Protein AF-A0A972UJ55-F1 (afdb_monomer)

Mean predicted aligned error: 5.4 Å

Secondary structure (DSSP, 8-state):
-HHHHHHHHHHHHHHH---S--SS--HHHHHHHHHHTT----HHHHHHHHHHHHHTTPPPPTTTHHHHHHHTT-S----

pLDDT: mean 82.77, std 11.18, range [45.44, 93.25]

Radius of gyration: 11.69 Å; Cα contacts (8 Å, |Δi|>4): 75; chains: 1; bounding box: 26×30×31 Å

Solvent-accessible surface area (backbone atoms only — not comparable to full-atom values): 4706 Å² total; per-residue (Å²): 114,50,66,58,29,50,53,51,45,52,52,52,35,72,76,70,50,79,62,92,63,55,74,70,51,51,65,66,56,53,40,52,55,30,45,76,72,75,27,68,58,53,63,70,50,50,53,51,50,54,37,48,32,60,75,68,71,45,86,61,55,80,89,26,38,68,57,38,34,52,77,70,60,62,44,83,82,83,122

Structure (mmCIF, N/CA/C/O backbone):
data_AF-A0A972UJ55-F1
#
_entry.id   AF-A0A972UJ55-F1
#
loop_
_atom_site.group_PDB
_atom_site.id
_atom_site.type_symbol
_atom_site.label_atom_id
_atom_site.label_alt_id
_atom_site.label_comp_id
_atom_site.label_asym_id
_atom_site.label_entity_id
_atom_site.label_seq_id
_atom_site.pdbx_PDB_ins_code
_atom_site.Cartn_x
_atom_site.Cartn_y
_atom_site.Cartn_z
_atom_site.occupancy
_atom_site.B_iso_or_equiv
_atom_site.auth_seq_id
_atom_site.auth_comp_id
_atom_site.auth_asym_id
_atom_site.auth_atom_id
_atom_site.pdbx_PDB_model_num
ATOM 1 N N . MET A 1 1 ? -14.935 6.641 3.134 1.00 56.16 1 MET A N 1
ATOM 2 C CA . MET A 1 1 ? -14.218 6.668 4.422 1.00 56.16 1 MET A CA 1
ATOM 3 C C . MET A 1 1 ? -12.918 5.869 4.384 1.00 56.16 1 MET A C 1
ATOM 5 O O . MET A 1 1 ? -11.876 6.495 4.439 1.00 56.16 1 MET A O 1
ATOM 9 N N . SER A 1 2 ? -12.891 4.545 4.205 1.00 73.56 2 SER A N 1
ATOM 10 C CA . SER A 1 2 ? -11.618 3.806 4.362 1.00 73.56 2 SER A CA 1
ATOM 11 C C . SER A 1 2 ? -10.628 3.903 3.196 1.00 73.56 2 SER A C 1
ATOM 13 O O . SER A 1 2 ? -9.421 3.818 3.389 1.00 7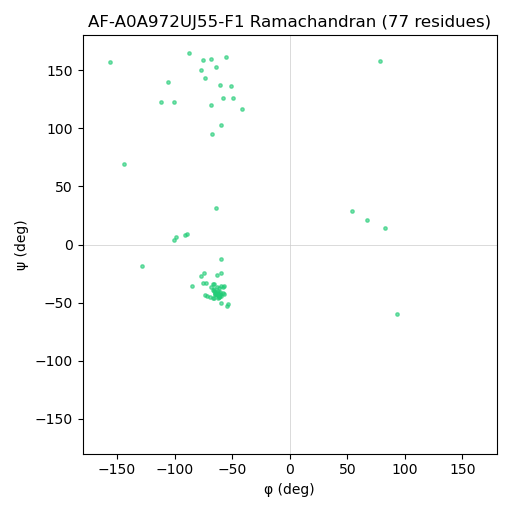3.56 2 SER A O 1
A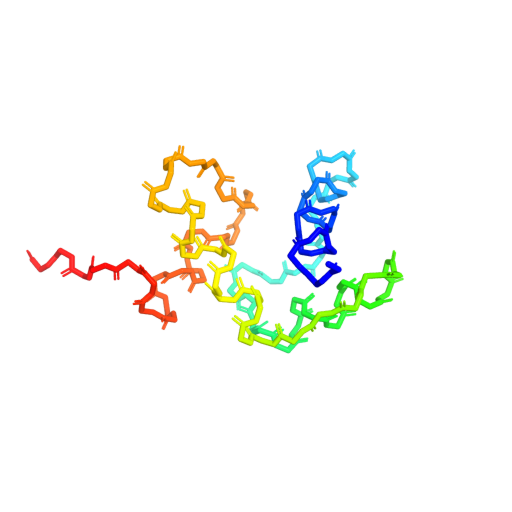TOM 15 N N . LYS A 1 3 ? -11.122 4.121 1.972 1.00 81.00 3 LYS A N 1
ATOM 16 C CA . LYS A 1 3 ? -10.278 4.315 0.782 1.00 81.00 3 LYS A CA 1
ATOM 17 C C . LYS A 1 3 ? -9.443 5.595 0.877 1.00 81.00 3 LYS A C 1
ATOM 19 O O . LYS A 1 3 ? -8.258 5.590 0.568 1.00 81.00 3 LYS A O 1
ATOM 24 N N . GLU A 1 4 ? -10.083 6.651 1.378 1.00 87.00 4 GLU A N 1
ATOM 25 C CA . GLU A 1 4 ? -9.485 7.964 1.623 1.00 87.00 4 GLU A CA 1
ATOM 26 C C . GLU A 1 4 ? -8.374 7.879 2.677 1.00 87.00 4 GLU A C 1
ATOM 28 O O . GLU A 1 4 ? -7.331 8.507 2.507 1.00 87.00 4 GLU A O 1
ATOM 33 N N . ASN A 1 5 ? -8.545 7.033 3.702 1.00 90.31 5 ASN A N 1
ATOM 34 C CA . ASN A 1 5 ? -7.513 6.778 4.709 1.00 90.31 5 ASN A CA 1
ATOM 35 C C . ASN A 1 5 ? -6.277 6.093 4.114 1.00 90.31 5 ASN A C 1
ATOM 37 O O . ASN A 1 5 ? -5.159 6.497 4.423 1.00 90.31 5 ASN A O 1
ATOM 41 N N . VAL A 1 6 ? -6.447 5.099 3.232 1.00 90.19 6 VAL A N 1
ATOM 42 C CA . VAL A 1 6 ? -5.306 4.439 2.567 1.00 90.19 6 VAL A CA 1
ATOM 43 C C . VAL A 1 6 ? -4.571 5.420 1.650 1.00 90.19 6 VAL A C 1
ATOM 45 O O . VAL A 1 6 ? -3.346 5.521 1.702 1.00 90.19 6 VAL A O 1
ATOM 48 N N . THR A 1 7 ? -5.300 6.187 0.833 1.00 88.56 7 THR A N 1
ATOM 49 C CA . THR A 1 7 ? -4.684 7.186 -0.056 1.00 88.56 7 THR A CA 1
ATOM 50 C C . THR A 1 7 ? -4.027 8.325 0.720 1.00 88.56 7 THR A C 1
ATOM 52 O O . THR A 1 7 ? -2.941 8.765 0.349 1.00 88.56 7 THR A O 1
ATOM 55 N N . GLY A 1 8 ? -4.639 8.775 1.819 1.00 89.12 8 GLY A N 1
ATOM 56 C CA . GLY A 1 8 ? -4.083 9.796 2.708 1.00 89.12 8 GLY A CA 1
ATOM 57 C C . GLY A 1 8 ? -2.817 9.312 3.411 1.00 89.12 8 GLY A C 1
ATOM 58 O O . GLY A 1 8 ? -1.825 10.039 3.467 1.00 89.12 8 GLY A O 1
ATOM 59 N N . PHE A 1 9 ? -2.800 8.050 3.845 1.00 90.06 9 PHE A N 1
ATOM 60 C CA . PHE A 1 9 ? -1.599 7.416 4.369 1.00 90.06 9 PHE A CA 1
ATOM 61 C C . PHE A 1 9 ? -0.481 7.398 3.320 1.00 90.06 9 PHE A C 1
ATOM 63 O O . PHE A 1 9 ? 0.613 7.878 3.608 1.00 90.06 9 PHE A O 1
ATOM 70 N N . PHE A 1 10 ? -0.743 6.939 2.092 1.00 88.00 10 PHE A N 1
ATOM 71 C CA . PHE A 1 10 ? 0.260 6.925 1.018 1.00 88.00 10 PHE A CA 1
ATOM 72 C C . PHE A 1 10 ? 0.771 8.323 0.648 1.00 88.00 10 PHE A C 1
ATOM 74 O O . PHE A 1 10 ? 1.971 8.498 0.419 1.00 88.00 10 PHE A O 1
ATOM 81 N N . ALA A 1 11 ? -0.100 9.332 0.655 1.00 86.44 11 ALA A N 1
ATOM 82 C CA . ALA A 1 11 ? 0.311 10.722 0.492 1.00 86.44 11 ALA A CA 1
ATOM 83 C C . ALA A 1 11 ? 1.265 11.155 1.621 1.00 86.44 11 ALA A C 1
ATOM 85 O O . ALA A 1 11 ? 2.322 11.720 1.345 1.00 86.44 11 ALA A O 1
ATOM 86 N N . SER A 1 12 ? 0.968 10.790 2.875 1.00 85.62 12 SER A N 1
ATOM 87 C CA . SER A 1 12 ? 1.835 11.086 4.030 1.00 85.62 12 SER A CA 1
ATOM 88 C C . SER A 1 12 ? 3.214 10.412 3.965 1.00 85.62 12 SER A C 1
ATOM 90 O O . SER A 1 12 ? 4.175 10.908 4.553 1.00 85.62 12 SER A O 1
ATOM 92 N N . LEU A 1 13 ? 3.335 9.281 3.258 1.00 82.56 13 LEU A N 1
ATOM 93 C CA . LEU A 1 13 ? 4.623 8.614 3.020 1.00 82.56 13 LEU A CA 1
ATOM 94 C C . LEU A 1 13 ? 5.485 9.370 2.011 1.00 82.56 13 LEU A C 1
ATOM 96 O O . LEU A 1 13 ? 6.708 9.350 2.100 1.00 82.56 13 LEU A O 1
ATOM 100 N N . THR A 1 14 ? 4.836 10.015 1.045 1.00 72.19 14 THR A N 1
ATOM 101 C CA . THR A 1 14 ? 5.513 10.756 -0.023 1.00 72.19 14 THR A CA 1
ATOM 102 C C . THR A 1 14 ? 6.062 12.088 0.498 1.00 72.19 14 THR A C 1
ATOM 104 O O . THR A 1 14 ? 7.124 12.519 0.063 1.00 72.19 14 THR A O 1
ATOM 107 N N . ASP A 1 15 ? 5.367 12.705 1.458 1.00 66.44 15 ASP A N 1
ATOM 108 C CA . ASP A 1 15 ? 5.726 14.000 2.053 1.00 66.44 15 ASP A CA 1
ATOM 109 C C . ASP A 1 15 ? 6.751 13.882 3.205 1.00 66.44 15 ASP A C 1
ATOM 111 O O . ASP A 1 15 ? 7.641 14.716 3.340 1.00 66.44 15 ASP A O 1
ATOM 115 N N . GLY A 1 16 ? 6.678 12.811 4.009 1.00 57.56 16 GLY A N 1
ATOM 116 C CA . GLY A 1 16 ? 7.483 12.644 5.231 1.00 57.56 16 GLY A CA 1
ATOM 117 C C . GLY A 1 16 ? 8.718 11.737 5.130 1.00 57.56 16 GLY A C 1
ATOM 118 O O . GLY A 1 16 ? 9.363 11.494 6.150 1.00 57.56 16 GLY A O 1
ATOM 119 N N . GLY A 1 17 ? 9.039 11.213 3.942 1.00 56.28 17 GLY A N 1
ATOM 120 C CA . GLY A 1 17 ? 10.070 10.184 3.758 1.00 56.28 17 GLY A CA 1
ATOM 121 C C . GLY A 1 17 ? 9.587 8.782 4.149 1.00 56.28 17 GL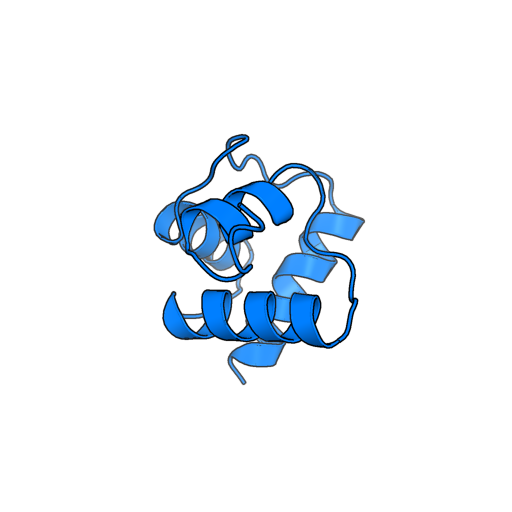Y A C 1
ATOM 122 O O . GLY A 1 17 ? 8.610 8.636 4.891 1.00 56.28 17 GLY A O 1
ATOM 123 N N . GLU A 1 18 ? 10.255 7.756 3.599 1.00 58.91 18 GLU A N 1
ATOM 124 C CA . GLU A 1 18 ? 9.882 6.339 3.717 1.00 58.91 18 GLU A CA 1
ATOM 125 C C . GLU A 1 18 ? 9.432 6.020 5.149 1.00 58.91 18 GLU A C 1
ATOM 127 O O . GLU A 1 18 ? 10.209 6.149 6.098 1.00 58.91 18 GLU A O 1
ATOM 132 N N . ALA A 1 19 ? 8.160 5.625 5.330 1.00 61.19 19 ALA A N 1
ATOM 133 C CA . ALA A 1 19 ? 7.782 4.991 6.588 1.00 61.19 19 ALA A CA 1
ATOM 134 C C . ALA A 1 19 ? 8.788 3.871 6.813 1.00 61.19 19 ALA A C 1
ATOM 136 O O . ALA A 1 19 ? 9.100 3.166 5.855 1.00 61.19 19 ALA A O 1
ATOM 137 N N . GLY A 1 20 ? 9.284 3.724 8.043 1.00 64.50 20 GLY A N 1
ATOM 138 C CA . GLY A 1 20 ? 10.261 2.706 8.444 1.00 64.50 20 GLY A CA 1
ATOM 139 C C . GLY A 1 20 ? 9.755 1.262 8.323 1.00 64.50 20 GLY A C 1
ATOM 140 O O . GLY A 1 20 ? 10.109 0.405 9.122 1.00 64.50 20 GLY A O 1
ATOM 141 N N . LEU A 1 21 ? 8.878 1.015 7.356 1.00 75.81 21 LEU A N 1
ATOM 142 C CA . LEU A 1 21 ? 8.507 -0.258 6.801 1.00 75.81 21 LEU A CA 1
ATOM 143 C C . LEU A 1 21 ? 9.741 -0.909 6.185 1.00 75.81 21 LEU A C 1
ATOM 145 O O . LEU A 1 21 ? 10.543 -0.287 5.487 1.00 75.81 21 LEU A O 1
ATOM 149 N N . SER A 1 22 ? 9.854 -2.202 6.444 1.00 74.62 22 SER A N 1
ATOM 150 C CA . SER A 1 22 ? 10.819 -3.077 5.800 1.00 74.62 22 SER A CA 1
ATOM 151 C C . SER A 1 22 ? 10.681 -3.017 4.272 1.00 74.62 22 SER A C 1
ATOM 153 O O . SER A 1 22 ? 9.627 -2.682 3.741 1.00 74.62 22 SER A O 1
ATOM 155 N N . ASN A 1 23 ? 11.711 -3.455 3.542 1.00 74.00 23 ASN A N 1
ATOM 156 C CA . ASN A 1 23 ? 11.657 -3.603 2.077 1.00 74.00 23 ASN A CA 1
ATOM 157 C C . ASN A 1 23 ? 10.563 -4.574 1.581 1.00 74.00 23 ASN A C 1
ATOM 159 O O . ASN A 1 23 ? 10.324 -4.668 0.379 1.00 74.00 23 ASN A O 1
ATOM 163 N N . ASP A 1 24 ? 9.962 -5.358 2.477 1.00 82.19 24 ASP A N 1
ATOM 164 C CA . ASP A 1 24 ? 8.882 -6.307 2.205 1.00 82.19 24 ASP A CA 1
ATOM 165 C C . ASP A 1 24 ? 7.901 -6.324 3.388 1.00 82.19 24 ASP A C 1
ATOM 167 O O . ASP A 1 24 ? 7.910 -7.267 4.176 1.00 82.19 24 ASP A O 1
ATOM 171 N N . PRO A 1 25 ? 7.133 -5.244 3.605 1.00 86.44 25 PRO A N 1
ATOM 172 C CA . PRO A 1 25 ? 6.290 -5.156 4.778 1.00 86.44 25 PRO A CA 1
ATOM 173 C C . PRO A 1 25 ? 5.090 -6.083 4.615 1.00 86.44 25 PRO A C 1
ATOM 175 O O . PRO A 1 25 ? 4.527 -6.227 3.532 1.00 86.44 25 PRO A O 1
ATOM 178 N N . THR A 1 26 ? 4.663 -6.696 5.704 1.00 89.06 26 THR A N 1
ATOM 179 C CA . THR A 1 26 ? 3.389 -7.413 5.752 1.00 89.06 26 THR A CA 1
ATOM 180 C C . THR A 1 26 ? 2.218 -6.424 5.817 1.00 89.06 26 THR A C 1
ATOM 182 O O . THR A 1 26 ? 2.398 -5.281 6.246 1.00 89.06 26 THR A O 1
ATOM 185 N N . PRO A 1 27 ? 0.986 -6.822 5.447 1.00 90.00 27 PRO A N 1
ATOM 186 C CA . PRO A 1 27 ? -0.174 -5.939 5.565 1.00 90.00 27 PRO A CA 1
ATOM 187 C C . PRO A 1 27 ? -0.374 -5.437 6.997 1.00 90.00 27 PRO A C 1
ATOM 189 O O . PRO A 1 27 ? -0.714 -4.277 7.202 1.00 90.00 27 PRO A O 1
ATOM 192 N N . VAL A 1 28 ? -0.087 -6.290 7.984 1.00 89.88 28 VAL A N 1
ATOM 193 C CA . VAL A 1 28 ? -0.142 -5.954 9.411 1.00 89.88 28 VAL A CA 1
ATOM 194 C C . VAL A 1 28 ? 0.839 -4.834 9.760 1.00 89.88 28 VAL A C 1
ATOM 196 O O . VAL A 1 28 ? 0.461 -3.906 10.470 1.00 89.88 28 VAL A O 1
ATOM 199 N N . GLU A 1 29 ? 2.069 -4.869 9.241 1.00 89.06 29 GLU A N 1
ATOM 200 C CA . GLU A 1 29 ? 3.046 -3.790 9.450 1.00 89.06 29 GLU A CA 1
ATOM 201 C C . GLU A 1 29 ? 2.591 -2.475 8.812 1.00 89.06 29 GLU A C 1
ATOM 203 O O . GLU A 1 29 ? 2.693 -1.421 9.441 1.00 89.06 29 GLU A O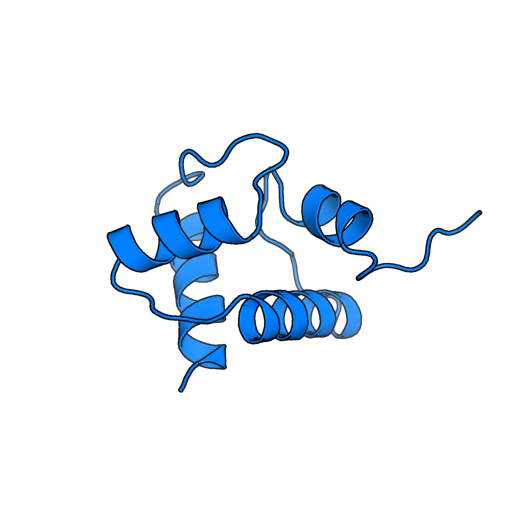 1
ATOM 208 N N . VAL A 1 30 ? 2.052 -2.528 7.590 1.00 89.56 30 VAL A N 1
ATOM 209 C CA . VAL A 1 30 ? 1.534 -1.342 6.889 1.00 89.56 30 VAL A CA 1
ATOM 210 C C . VAL A 1 30 ? 0.368 -0.724 7.659 1.00 89.56 30 VAL A C 1
ATOM 212 O O . VAL A 1 30 ? 0.351 0.487 7.876 1.00 89.56 30 VAL A O 1
ATOM 215 N N . ILE A 1 31 ? -0.580 -1.547 8.111 1.00 91.38 31 ILE A N 1
ATOM 216 C CA . ILE A 1 31 ? -1.730 -1.107 8.910 1.00 91.38 31 ILE A CA 1
ATOM 217 C C . ILE A 1 31 ? -1.262 -0.548 10.256 1.00 91.38 31 ILE A C 1
ATOM 219 O O . ILE A 1 31 ? -1.718 0.516 10.663 1.00 91.38 31 ILE A O 1
ATOM 223 N N . GLY A 1 32 ? -0.308 -1.202 10.922 1.00 90.44 32 GLY A N 1
ATOM 224 C CA . GLY A 1 32 ? 0.260 -0.713 12.179 1.00 90.44 32 GLY A CA 1
ATOM 225 C C . GLY A 1 32 ? 0.928 0.656 12.025 1.00 90.44 32 GLY A C 1
ATOM 226 O O . GLY A 1 32 ? 0.713 1.547 12.845 1.00 90.44 32 GLY A O 1
ATOM 227 N N . GLN A 1 33 ? 1.685 0.868 10.945 1.00 88.81 33 GLN A N 1
ATOM 228 C CA . GLN A 1 33 ? 2.281 2.173 10.631 1.00 88.81 33 GLN A CA 1
ATOM 229 C C . GLN A 1 33 ? 1.236 3.236 10.285 1.00 88.81 33 GLN A C 1
ATOM 231 O O . GLN A 1 33 ? 1.361 4.389 10.701 1.00 88.81 33 GLN A O 1
ATOM 236 N N . ALA A 1 34 ? 0.192 2.862 9.552 1.00 89.88 34 ALA A N 1
ATOM 237 C CA . ALA A 1 34 ? -0.918 3.753 9.258 1.00 89.88 34 ALA A CA 1
ATOM 238 C C . ALA A 1 34 ? -1.629 4.208 10.540 1.00 89.88 34 ALA A C 1
ATOM 240 O O . ALA A 1 34 ? -1.824 5.410 10.733 1.00 89.88 34 ALA A O 1
ATOM 241 N N . GLN A 1 35 ? -1.898 3.283 11.464 1.00 90.50 35 GLN A N 1
ATOM 242 C CA . GLN A 1 35 ? -2.518 3.578 12.757 1.00 90.50 35 GLN A CA 1
ATOM 243 C C . GLN A 1 35 ? -1.662 4.515 13.614 1.00 90.50 35 GLN A C 1
ATOM 245 O O . GLN A 1 35 ? -2.194 5.452 14.206 1.00 90.50 35 GLN A O 1
ATOM 250 N N . GLN A 1 36 ? -0.335 4.339 13.628 1.00 88.75 36 GLN A N 1
ATOM 251 C CA . GLN A 1 36 ? 0.582 5.263 14.317 1.00 88.75 36 GLN A CA 1
ATOM 252 C C . GLN A 1 36 ? 0.500 6.703 13.790 1.00 88.75 36 GLN A C 1
ATOM 254 O O . GLN A 1 36 ? 0.809 7.644 14.518 1.00 88.75 36 GLN A O 1
ATOM 259 N N . ARG A 1 37 ? 0.070 6.881 12.539 1.00 86.62 37 ARG A N 1
ATOM 260 C CA . ARG A 1 37 ? -0.118 8.181 11.884 1.00 86.62 37 ARG A CA 1
ATOM 261 C C . ARG A 1 37 ? -1.576 8.659 11.893 1.00 86.62 37 ARG A C 1
ATOM 263 O O . ARG A 1 37 ? -1.873 9.681 11.284 1.00 86.62 37 ARG A O 1
ATOM 270 N N . GLY A 1 38 ? -2.473 7.945 12.577 1.00 90.19 38 GLY A N 1
ATOM 271 C CA . GLY A 1 38 ? -3.894 8.288 12.682 1.00 90.19 38 GLY A CA 1
ATOM 272 C C . GLY A 1 38 ? -4.759 7.825 11.506 1.00 90.19 38 GLY A C 1
ATOM 273 O O . GLY A 1 38 ? -5.889 8.287 11.370 1.00 90.19 38 GLY A O 1
ATOM 274 N N . PHE A 1 39 ? -4.257 6.925 10.657 1.00 90.94 39 PHE A N 1
ATOM 275 C CA . PHE A 1 39 ? -5.025 6.319 9.570 1.00 90.94 39 PHE A CA 1
ATOM 276 C C . PHE A 1 39 ? -5.491 4.916 9.960 1.00 90.94 39 PHE A C 1
ATOM 278 O O . PHE A 1 39 ? -4.682 4.035 10.240 1.00 90.94 39 PHE A O 1
ATOM 285 N N . GLU A 1 40 ? -6.801 4.684 9.919 1.00 92.56 40 GLU A N 1
ATOM 286 C CA . GLU A 1 40 ? -7.393 3.371 10.187 1.00 92.56 40 GLU A CA 1
ATOM 287 C C . GLU A 1 40 ? -8.007 2.783 8.915 1.00 92.56 40 GLU A C 1
ATOM 289 O O . GLU A 1 40 ? -8.874 3.393 8.281 1.00 92.56 40 GLU A O 1
ATOM 294 N N . PHE A 1 41 ? -7.541 1.594 8.536 1.00 93.25 41 PHE A N 1
ATOM 295 C CA . PHE A 1 41 ? -8.077 0.797 7.436 1.00 93.25 41 PHE A CA 1
ATOM 296 C C . PHE A 1 41 ? -7.743 -0.686 7.632 1.00 93.25 41 PHE A C 1
ATOM 298 O O . PHE A 1 41 ? -6.791 -1.049 8.323 1.00 93.25 41 PHE A O 1
ATOM 305 N N . SER A 1 42 ? -8.533 -1.550 7.007 1.00 91.69 42 SER A N 1
ATOM 306 C CA . SER A 1 42 ? -8.339 -3.000 7.002 1.00 91.69 42 SER A CA 1
ATOM 307 C C . SER A 1 42 ? -7.407 -3.467 5.878 1.00 91.69 42 SER A C 1
ATOM 309 O O . SER A 1 42 ? -7.171 -2.764 4.894 1.00 91.69 42 SER A O 1
ATOM 311 N N . GLU A 1 43 ? -6.920 -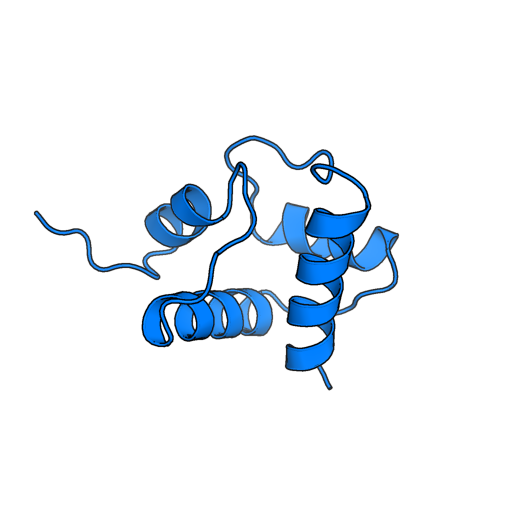4.708 5.980 1.00 91.19 43 GLU A N 1
ATOM 312 C CA . GLU A 1 43 ? -6.116 -5.341 4.925 1.00 91.19 43 GLU A CA 1
ATOM 313 C C . GLU A 1 43 ? -6.861 -5.391 3.585 1.00 91.19 43 GLU A C 1
ATOM 315 O O . GLU A 1 43 ? -6.290 -5.065 2.546 1.00 91.19 43 GLU A O 1
ATOM 320 N N . GLY A 1 44 ? -8.151 -5.739 3.595 1.00 90.44 44 GLY A N 1
ATOM 321 C CA . GLY A 1 44 ? -8.952 -5.784 2.371 1.00 90.44 44 GLY A CA 1
ATOM 322 C C . GLY A 1 44 ? -9.023 -4.425 1.669 1.00 90.44 44 GLY A C 1
ATOM 323 O O . GLY A 1 44 ? -8.983 -4.357 0.441 1.00 90.44 44 GLY A O 1
ATOM 324 N N . GLU A 1 45 ? -9.066 -3.338 2.436 1.00 91.06 45 GLU A N 1
ATOM 325 C CA . GLU A 1 45 ? -9.092 -1.972 1.910 1.00 91.06 45 GLU A CA 1
ATOM 326 C C . GLU A 1 45 ? -7.732 -1.559 1.356 1.00 91.06 45 GLU A C 1
ATOM 328 O O . GLU A 1 45 ? -7.671 -1.044 0.240 1.00 91.06 45 GLU A O 1
ATOM 333 N N . LEU A 1 46 ? -6.647 -1.874 2.069 1.00 91.62 46 LEU A N 1
ATOM 334 C CA . LEU A 1 46 ? -5.279 -1.690 1.586 1.00 91.62 46 LEU A CA 1
ATOM 335 C C . LEU A 1 46 ? -5.066 -2.397 0.239 1.00 91.62 46 LEU A C 1
ATOM 337 O O . LEU A 1 46 ? -4.656 -1.770 -0.740 1.00 91.62 46 LEU A O 1
ATOM 341 N N . LEU A 1 47 ? -5.392 -3.690 0.164 1.00 91.12 47 LEU A N 1
ATOM 342 C CA . LEU A 1 47 ? -5.232 -4.496 -1.048 1.00 91.12 47 LEU A CA 1
ATOM 343 C C . LEU A 1 47 ? -6.111 -3.987 -2.195 1.00 91.12 47 LEU A C 1
ATOM 345 O O . LEU A 1 47 ? -5.660 -3.932 -3.341 1.00 91.12 47 LEU A O 1
ATOM 349 N N . SER A 1 48 ?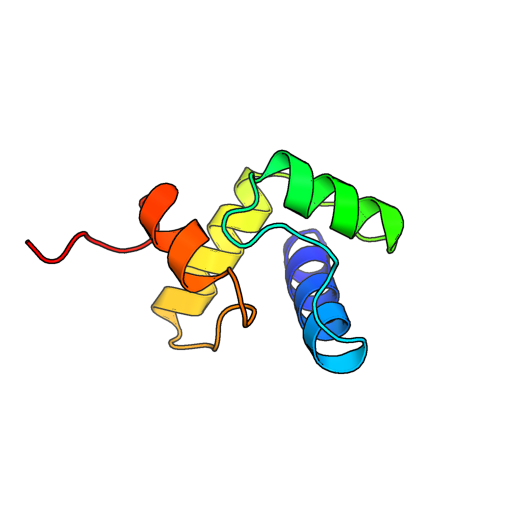 -7.350 -3.589 -1.899 1.00 91.00 48 SER A N 1
ATOM 350 C CA . SER A 1 48 ? -8.281 -3.040 -2.888 1.00 91.00 48 SER A CA 1
ATOM 351 C C . SER A 1 48 ? -7.767 -1.729 -3.486 1.00 91.00 48 SER A C 1
ATOM 353 O O . SER A 1 48 ? -7.773 -1.565 -4.707 1.00 91.00 48 SER A O 1
ATOM 355 N N . VAL A 1 49 ? -7.239 -0.824 -2.655 1.00 91.38 49 VAL A N 1
ATOM 356 C CA . VAL A 1 49 ? -6.652 0.444 -3.115 1.00 91.38 49 VAL A CA 1
ATOM 357 C C . VAL A 1 49 ? -5.389 0.212 -3.921 1.00 91.38 49 VAL A C 1
ATOM 359 O O . VAL A 1 49 ? -5.265 0.753 -5.014 1.00 91.38 49 VAL A O 1
ATOM 362 N N . MET A 1 50 ? -4.477 -0.637 -3.450 1.00 90.44 50 MET A N 1
ATOM 363 C CA . MET A 1 50 ? -3.267 -0.950 -4.210 1.00 90.44 50 MET A CA 1
ATOM 364 C C . MET A 1 50 ? -3.599 -1.572 -5.568 1.00 90.44 50 MET A C 1
ATOM 366 O O . MET A 1 50 ? -2.998 -1.207 -6.578 1.00 90.44 50 MET A O 1
ATOM 370 N N . LYS A 1 51 ? -4.594 -2.463 -5.625 1.00 90.38 51 LYS A N 1
ATOM 371 C CA . LYS A 1 51 ? -5.086 -3.030 -6.884 1.00 90.38 51 LYS A CA 1
ATOM 372 C C . LYS A 1 51 ? -5.652 -1.958 -7.813 1.00 90.38 51 LYS A C 1
ATOM 374 O O . LYS A 1 51 ? -5.345 -1.969 -9.002 1.00 90.38 51 LYS A O 1
ATOM 379 N N . GLU A 1 52 ? -6.449 -1.033 -7.287 1.00 90.38 52 GLU A N 1
ATOM 380 C CA . GLU A 1 52 ? -6.981 0.089 -8.062 1.00 90.38 52 GLU A CA 1
ATOM 381 C C . GLU A 1 52 ? -5.872 0.999 -8.593 1.00 90.38 52 GLU A C 1
ATOM 383 O O . GLU A 1 52 ? -5.903 1.370 -9.765 1.00 90.38 52 GLU A O 1
ATOM 388 N N . MET A 1 53 ? -4.864 1.316 -7.781 1.00 89.19 53 MET A N 1
ATOM 389 C CA . MET A 1 53 ? -3.716 2.118 -8.211 1.00 89.19 53 MET A CA 1
ATOM 390 C C . MET A 1 53 ? -2.977 1.449 -9.371 1.00 89.19 53 MET A C 1
ATOM 392 O O . MET A 1 53 ? -2.693 2.096 -10.373 1.00 89.19 53 MET A O 1
ATOM 396 N N . ILE A 1 54 ? -2.755 0.135 -9.291 1.00 88.94 54 ILE A N 1
ATOM 397 C CA . ILE A 1 54 ? -2.141 -0.647 -10.375 1.00 88.94 54 ILE A CA 1
ATOM 398 C C . ILE A 1 54 ? -3.007 -0.595 -11.639 1.00 88.94 54 ILE A C 1
ATOM 400 O O . ILE A 1 54 ? -2.491 -0.375 -12.732 1.00 88.94 54 ILE A O 1
ATOM 404 N N . TRP A 1 55 ? -4.322 -0.775 -11.503 1.00 87.69 55 TRP A N 1
ATOM 405 C CA . TRP A 1 55 ? -5.263 -0.744 -12.630 1.00 87.69 55 TRP A CA 1
ATOM 406 C C . TRP A 1 55 ? -5.371 0.631 -13.290 1.00 87.69 55 TRP A C 1
ATOM 408 O O . TRP A 1 55 ? -5.554 0.718 -14.500 1.00 87.69 55 TRP A O 1
ATOM 418 N N . THR A 1 56 ? -5.245 1.697 -12.506 1.00 88.62 56 THR A N 1
ATOM 419 C CA . THR A 1 56 ? -5.305 3.092 -12.967 1.00 88.62 56 THR A CA 1
ATOM 420 C C . THR A 1 56 ? -3.933 3.661 -13.337 1.00 88.62 56 THR A C 1
ATOM 422 O O . THR A 1 56 ? -3.828 4.852 -13.611 1.00 88.62 56 THR A O 1
ATOM 425 N N . ALA A 1 57 ? -2.890 2.821 -13.367 1.00 84.44 57 ALA A N 1
ATOM 426 C CA . ALA A 1 57 ? -1.503 3.210 -13.628 1.00 84.44 57 ALA A CA 1
ATOM 427 C C . ALA A 1 57 ? -0.974 4.326 -12.701 1.00 84.44 57 ALA A C 1
ATOM 429 O O . ALA A 1 57 ? -0.089 5.094 -13.078 1.00 84.44 57 ALA A O 1
ATOM 430 N N . GLN A 1 58 ? -1.498 4.409 -11.477 1.00 84.81 58 GLN A N 1
ATOM 431 C CA . GLN A 1 58 ? -0.989 5.299 -10.438 1.00 84.81 58 GLN A CA 1
ATOM 432 C C . GLN A 1 58 ? 0.288 4.738 -9.803 1.00 84.81 58 GLN A C 1
ATOM 434 O O . GLN A 1 58 ? 0.478 3.525 -9.686 1.00 84.81 58 GLN A O 1
ATOM 439 N N . SER A 1 59 ? 1.159 5.638 -9.346 1.00 82.75 59 SER A N 1
ATOM 440 C CA . SER A 1 59 ? 2.395 5.277 -8.652 1.00 82.75 59 SER A CA 1
ATOM 441 C C . SER A 1 59 ? 2.101 4.659 -7.290 1.00 82.75 59 SER A C 1
ATOM 443 O O . SER A 1 59 ? 1.519 5.304 -6.422 1.00 82.75 59 SER A O 1
ATOM 445 N N . LEU A 1 60 ? 2.543 3.418 -7.087 1.00 85.31 60 LEU A N 1
ATOM 446 C CA . LEU A 1 60 ? 2.550 2.788 -5.767 1.00 85.31 60 LEU A CA 1
ATOM 447 C C . LEU A 1 60 ? 3.574 3.461 -4.833 1.00 85.31 60 LEU A C 1
ATOM 449 O O . LEU A 1 60 ? 4.527 4.072 -5.329 1.00 85.31 60 LEU A O 1
ATOM 453 N N . 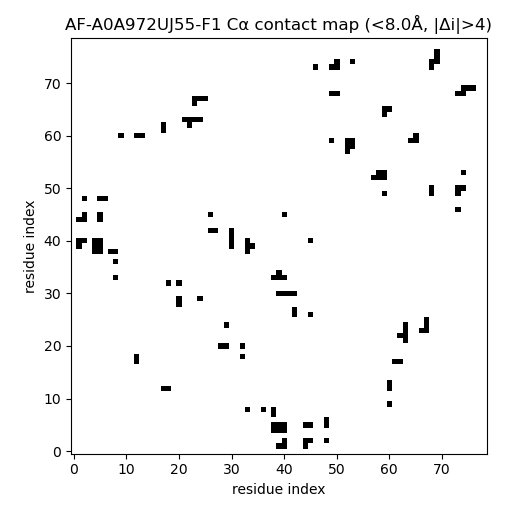PRO A 1 61 ? 3.425 3.305 -3.501 1.00 81.69 61 PRO A N 1
ATOM 454 C CA . PRO A 1 61 ? 4.419 3.773 -2.539 1.00 81.69 61 PRO A CA 1
ATOM 455 C C . PRO A 1 61 ? 5.831 3.311 -2.925 1.00 81.69 61 PRO A C 1
ATOM 457 O O . PRO A 1 61 ? 6.056 2.116 -3.160 1.00 81.69 61 PRO A O 1
ATOM 460 N N . MET A 1 62 ? 6.769 4.260 -3.023 1.00 70.62 62 MET A N 1
ATOM 461 C CA . MET A 1 62 ? 8.168 3.961 -3.343 1.00 70.62 62 MET A CA 1
ATOM 462 C C . MET A 1 62 ? 8.813 3.105 -2.237 1.00 70.62 62 MET A C 1
ATOM 464 O O . MET A 1 62 ? 8.357 3.104 -1.096 1.00 70.62 62 MET A O 1
ATOM 468 N N . GLY A 1 63 ? 9.826 2.317 -2.602 1.00 76.31 63 GLY A N 1
ATOM 469 C CA . GLY A 1 63 ? 10.530 1.400 -1.694 1.00 76.31 63 GLY A CA 1
ATOM 470 C C . GLY A 1 63 ? 9.955 -0.020 -1.698 1.00 76.31 63 GLY A C 1
ATOM 471 O O . GLY A 1 63 ? 10.635 -0.961 -2.102 1.00 76.31 63 GLY A O 1
ATOM 472 N N . TRP A 1 64 ? 8.677 -0.187 -1.341 1.00 86.50 64 TRP A N 1
ATOM 473 C CA . TRP A 1 64 ? 8.087 -1.517 -1.104 1.00 86.50 64 TRP A CA 1
ATOM 474 C C . TRP A 1 64 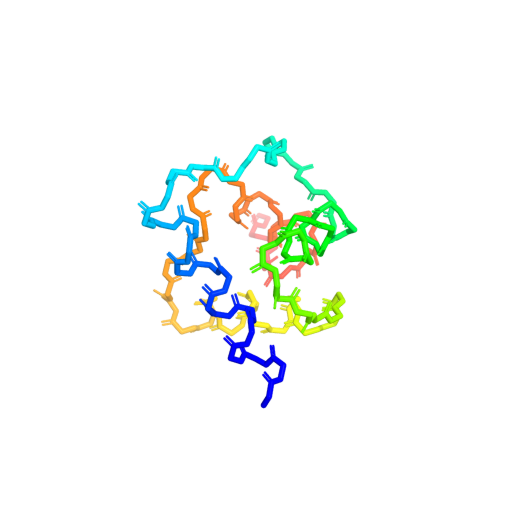? 6.783 -1.810 -1.862 1.00 86.50 64 TRP A C 1
ATOM 476 O O . TRP A 1 64 ? 6.436 -2.981 -2.038 1.00 86.50 64 TRP A O 1
ATOM 486 N N . GLY A 1 65 ? 6.066 -0.796 -2.365 1.00 87.56 65 GLY A N 1
ATOM 487 C CA . GLY A 1 65 ? 4.700 -0.955 -2.888 1.00 87.56 65 GLY A CA 1
ATOM 488 C C . GLY A 1 65 ? 4.576 -1.963 -4.037 1.00 87.56 65 GLY A C 1
ATOM 489 O O . GLY A 1 65 ? 3.674 -2.802 -4.045 1.00 87.56 65 GLY A O 1
ATOM 490 N N . TRP A 1 66 ? 5.522 -1.954 -4.981 1.00 87.50 66 TRP A N 1
ATOM 491 C CA . TRP A 1 66 ? 5.544 -2.921 -6.089 1.00 87.50 66 TRP A CA 1
ATOM 492 C C . TRP A 1 66 ? 5.860 -4.349 -5.646 1.00 87.50 66 TRP A C 1
ATOM 494 O O . TRP A 1 66 ? 5.317 -5.305 -6.205 1.00 87.50 66 TRP A O 1
ATOM 504 N N . LYS A 1 67 ? 6.744 -4.508 -4.660 1.00 86.62 67 LYS A N 1
ATOM 505 C CA . LYS A 1 67 ? 7.127 -5.824 -4.144 1.00 86.62 67 LYS A CA 1
ATOM 506 C C . LYS A 1 67 ? 5.981 -6.436 -3.340 1.00 86.62 67 LYS A C 1
ATOM 508 O O . LYS A 1 67 ? 5.588 -7.569 -3.608 1.00 86.62 67 LYS A O 1
ATOM 513 N N . PHE A 1 68 ? 5.355 -5.629 -2.489 1.00 88.56 68 PHE A N 1
ATOM 514 C CA . PHE A 1 68 ? 4.129 -5.969 -1.776 1.00 88.56 68 PHE A CA 1
ATOM 515 C C . PHE A 1 68 ? 3.023 -6.426 -2.733 1.00 88.56 68 PHE A C 1
ATOM 517 O O . PHE A 1 68 ? 2.483 -7.522 -2.593 1.00 88.56 68 PHE A O 1
ATOM 524 N N . ALA A 1 69 ? 2.738 -5.644 -3.779 1.00 88.56 69 ALA A N 1
ATOM 525 C CA . ALA A 1 69 ? 1.717 -5.993 -4.763 1.00 88.56 69 ALA A CA 1
ATOM 526 C C . ALA A 1 69 ? 1.975 -7.345 -5.454 1.00 88.56 69 ALA A C 1
ATOM 528 O O . ALA A 1 69 ? 1.032 -8.091 -5.724 1.00 88.56 69 ALA A O 1
ATOM 529 N N . ARG A 1 70 ? 3.241 -7.687 -5.727 1.00 86.88 70 ARG A N 1
ATOM 530 C CA . ARG A 1 70 ? 3.623 -8.989 -6.301 1.00 86.88 70 ARG A CA 1
ATOM 531 C C . ARG A 1 70 ? 3.420 -10.135 -5.321 1.00 86.88 70 ARG A C 1
ATOM 533 O O . ARG A 1 70 ? 2.864 -11.160 -5.714 1.00 86.88 70 ARG A O 1
ATOM 540 N N . ASN A 1 71 ? 3.837 -9.962 -4.071 1.00 87.06 71 ASN A N 1
ATOM 541 C CA . ASN A 1 71 ? 3.733 -11.003 -3.048 1.00 87.06 71 ASN A CA 1
ATOM 542 C C . ASN A 1 71 ? 2.276 -11.312 -2.689 1.00 87.06 71 ASN A C 1
ATOM 544 O O . ASN A 1 71 ? 1.931 -12.470 -2.477 1.00 87.06 71 ASN A O 1
ATOM 548 N N . HIS A 1 72 ? 1.410 -10.299 -2.727 1.00 85.81 72 HIS A N 1
ATOM 549 C CA . HIS A 1 72 ? -0.021 -10.435 -2.455 1.00 85.81 72 HIS A CA 1
ATOM 550 C C . HIS A 1 72 ? -0.870 -10.753 -3.700 1.00 85.81 72 HIS A C 1
ATOM 552 O O . HIS A 1 72 ? -2.097 -10.732 -3.635 1.00 85.81 72 HIS A O 1
ATOM 558 N N . GLY A 1 73 ? -0.247 -11.049 -4.848 1.00 85.56 73 GLY A N 1
ATOM 559 C CA . GLY A 1 73 ? -0.965 -11.457 -6.063 1.00 85.56 73 GLY A CA 1
ATOM 560 C C . GLY A 1 73 ? -1.834 -10.361 -6.694 1.00 85.56 73 GLY A C 1
ATOM 561 O O . GLY A 1 73 ? -2.751 -10.668 -7.455 1.00 85.56 73 GLY A O 1
ATOM 562 N N . LEU A 1 74 ? -1.558 -9.085 -6.400 1.00 85.50 74 LEU A N 1
ATOM 563 C CA . LEU A 1 74 ? -2.286 -7.939 -6.961 1.00 85.50 74 LEU A CA 1
ATOM 564 C C . LEU A 1 74 ? -1.911 -7.669 -8.423 1.00 85.50 74 LEU A C 1
ATOM 566 O O . LEU A 1 74 ? -2.707 -7.120 -9.184 1.00 85.50 74 LEU A O 1
ATOM 570 N N . VAL A 1 75 ? -0.714 -8.089 -8.826 1.00 81.19 75 VAL A N 1
ATOM 571 C CA . VAL A 1 75 ? -0.264 -8.121 -10.221 1.00 81.19 75 VAL A CA 1
ATOM 572 C C . VAL A 1 75 ? -0.247 -9.555 -10.735 1.00 81.19 75 VAL A C 1
ATOM 574 O O . VAL A 1 75 ? 0.185 -10.476 -10.039 1.00 81.19 75 V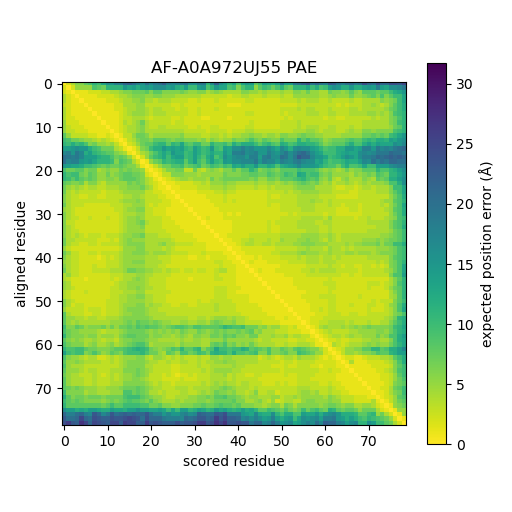AL A O 1
ATOM 577 N N . ARG A 1 76 ? -0.674 -9.748 -11.990 1.00 68.69 76 ARG A N 1
ATOM 578 C CA . ARG A 1 76 ? -0.445 -11.014 -12.696 1.00 68.69 76 ARG A CA 1
ATOM 579 C C . ARG A 1 76 ? 1.061 -11.262 -12.744 1.00 68.69 76 ARG A C 1
ATOM 581 O O . ARG A 1 76 ? 1.803 -10.412 -13.230 1.00 68.69 76 ARG A O 1
ATOM 588 N N . LYS A 1 77 ? 1.501 -12.436 -12.280 1.00 56.34 77 LYS A N 1
ATOM 589 C CA . LYS A 1 77 ? 2.822 -12.958 -12.633 1.00 56.34 77 LYS A CA 1
ATOM 590 C C . LYS A 1 77 ? 2.828 -13.103 -14.153 1.00 56.34 77 LYS A C 1
ATOM 592 O O . LYS A 1 77 ? 2.183 -14.003 -14.682 1.00 56.34 77 LYS A O 1
ATOM 597 N N . THR A 1 78 ? 3.466 -12.178 -14.859 1.00 50.78 78 THR A N 1
ATOM 598 C CA . THR A 1 78 ? 3.901 -12.436 -16.230 1.00 50.78 78 THR A CA 1
ATOM 599 C C . THR A 1 78 ? 4.992 -13.491 -16.121 1.00 50.78 78 THR A C 1
ATOM 601 O O . THR A 1 78 ? 6.119 -13.173 -15.743 1.00 50.78 78 THR A O 1
ATOM 604 N N . SER A 1 79 ? 4.577 -14.749 -16.279 1.00 45.44 79 SER A N 1
ATOM 605 C CA . SER A 1 79 ? 5.460 -15.882 -16.557 1.00 45.44 79 SER A CA 1
ATOM 606 C C . SER A 1 79 ? 6.190 -15.686 -17.874 1.00 45.44 79 SER A C 1
ATOM 608 O O . SER A 1 79 ? 5.593 -15.060 -18.780 1.00 45.44 79 SER A O 1
#

Foldseek 3Di:
DQLCLLVVLLVCCVVPDHDPADLAHDLVRSQVSSVVVVRHHDSVSNLVNLLVCVVVVHDARPRRSVVNCVVVVSDPPPD

Nearest PDB structures (foldseek):
  5c8h-assembly1_A  TM=4.842E-01  e=6.398E+00  Homo sapiens
  7jpr-assembly1_B  TM=5.002E-01  e=5.353E+00  Homo sapiens
  4zcu-assembly1_A  TM=3.474E-01  e=4.221E+00  Homo sapiens
  3e3r-assembly2_A-2  TM=5.029E-01  e=8.612E+00  Homo sapiens
  2lhi-assembly1_A  TM=3.792E-01  e=7.647E+00  Saccharomyces cerevisiae S288C

Sequence (79 aa):
MSKENVTGFFASLTDGGEAGLSNDPTPVEVIGQAQQRGFEFSEGELLSVMKEMIWTAQSLPMGWGWKFARNHGLVRKTS